Protein AF-A0A9D3STF1-F1 (afdb_monomer_lite)

Radius of gyration: 25.39 Å; chains: 1; bounding box: 50×49×62 Å

InterPro domains:
  IPR000010 Cystatin domain [PF00031] (2-51)
  IPR000010 Cystatin domain [PF00031] (61-125)
  IPR000010 Cystatin domain [SM00043] (58-126)
  IPR000010 Cystatin domain [cd00042] (1-55)
  IPR000010 Cystatin domain [cd00042] (61-126)
  IPR046350 Cystatin superfamily [SSF54403] (2-48)
  IPR046350 Cystatin superfamily [SSF54403] (60-125)

Secondary structure (DSSP, 8-state):
----TTSHHHHHHHHHHHHHHHHH---HHHHHHHHHHHHHHHHHHHHHHHHHTTS----TTS-EE--TTSHHHHHHHHHHHHHHHHH---SEEEEEEEEEEEEEEEESEEEEEEEEEEEEEEEEP-

Organism: NCBI:txid337641

Foldseek 3Di:
DDPDCPPPVNVVVVVVVLVVVLVVDPDPVSVVVVVVVVVVVVVVVVVVVVVVVPPDDPDQFDWDFDDCPDPVNVVVQVVVQVVCQVPDPDQFRKDFPDWPTWTWGDDVDIDIDTDTDIDTDPHGDD

pLDDT: mean 79.37, std 14.74, range [48.66, 96.56]

Sequence (126 aa):
MDADINSPEVQNALWCAVIQQNSESDSIYIRQVVKVIKAQMQVVASLFAVFLAVESLDLVGSPVDADINSPEVQDALRFAVAQYNVASKSIYTSRVVKVISVQTQVVPGMKCIFNVEMAETTCKKT

Structure (mmCIF, N/CA/C/O backbone):
data_AF-A0A9D3STF1-F1
#
_entry.id   AF-A0A9D3STF1-F1
#
loop_
_atom_site.group_PDB
_atom_site.id
_atom_site.type_symbol
_atom_site.label_atom_id
_atom_site.label_alt_id
_atom_site.label_comp_id
_atom_site.label_asym_id
_atom_site.label_entity_id
_atom_site.label_seq_id
_atom_site.pdbx_PDB_ins_code
_atom_site.Cartn_x
_atom_site.Cartn_y
_atom_site.Cartn_z
_atom_site.occupancy
_atom_site.B_iso_or_equiv
_atom_site.auth_seq_id
_atom_site.auth_comp_id
_atom_site.auth_asym_id
_atom_site.auth_atom_id
_atom_site.pdbx_PDB_model_num
ATOM 1 N N . MET A 1 1 ? 37.402 13.819 -31.183 1.00 51.78 1 MET A N 1
ATOM 2 C CA . MET A 1 1 ? 36.477 12.671 -31.135 1.00 51.78 1 MET A CA 1
ATOM 3 C C . MET A 1 1 ? 35.164 13.211 -31.632 1.00 51.78 1 MET A C 1
ATOM 5 O O . MET A 1 1 ? 34.486 13.905 -30.886 1.00 51.78 1 MET A O 1
ATOM 9 N N . ASP A 1 2 ? 34.908 13.037 -32.921 1.00 58.09 2 ASP A N 1
ATOM 10 C CA . ASP A 1 2 ? 33.693 13.547 -33.542 1.00 58.09 2 ASP A CA 1
ATOM 11 C C . ASP A 1 2 ? 32.531 12.698 -33.030 1.00 58.09 2 ASP A C 1
ATOM 13 O O . ASP A 1 2 ? 32.571 11.470 -33.115 1.00 58.09 2 ASP A O 1
ATOM 17 N N . ALA A 1 3 ? 31.554 13.336 -32.387 1.00 70.94 3 ALA A N 1
ATOM 18 C CA . ALA A 1 3 ? 30.378 12.636 -31.899 1.00 70.94 3 ALA A CA 1
ATOM 19 C C . ALA A 1 3 ? 29.619 12.059 -33.101 1.00 70.94 3 ALA A C 1
ATOM 21 O O . ALA A 1 3 ? 29.333 12.783 -34.056 1.00 70.94 3 ALA A O 1
ATOM 22 N N . ASP A 1 4 ? 29.297 10.765 -33.056 1.00 79.50 4 ASP A N 1
ATOM 23 C CA . ASP A 1 4 ? 28.443 10.151 -34.068 1.00 79.50 4 ASP A CA 1
ATOM 24 C C . ASP A 1 4 ? 27.052 10.786 -33.984 1.00 79.50 4 ASP A C 1
ATOM 26 O O . ASP A 1 4 ? 26.320 10.600 -33.009 1.00 79.50 4 ASP A O 1
ATOM 30 N N . ILE A 1 5 ? 26.694 11.546 -35.018 1.00 70.56 5 ILE A N 1
ATOM 31 C CA . ILE A 1 5 ? 25.415 12.254 -35.116 1.00 70.56 5 ILE A CA 1
ATOM 32 C C . ILE A 1 5 ? 24.206 11.305 -35.113 1.00 70.56 5 ILE A C 1
ATOM 34 O O . ILE A 1 5 ? 23.079 11.734 -34.870 1.00 70.56 5 ILE A O 1
ATOM 38 N N . ASN A 1 6 ? 24.436 10.012 -35.347 1.00 75.12 6 ASN A N 1
ATOM 39 C CA . ASN A 1 6 ? 23.408 8.980 -35.321 1.00 75.12 6 ASN A CA 1
ATOM 40 C C . ASN A 1 6 ? 23.353 8.212 -33.992 1.00 75.12 6 ASN A C 1
ATOM 42 O O . ASN A 1 6 ? 22.505 7.333 -33.843 1.00 75.12 6 ASN A O 1
ATOM 46 N N . SER A 1 7 ? 24.206 8.542 -33.014 1.00 84.56 7 SER A N 1
ATOM 47 C CA . SER A 1 7 ? 24.123 7.956 -31.675 1.00 84.56 7 SER A CA 1
ATOM 48 C C . SER A 1 7 ? 22.780 8.315 -31.015 1.00 84.56 7 SER A C 1
ATOM 50 O O . SER A 1 7 ? 22.386 9.488 -31.043 1.00 84.56 7 SER A O 1
ATOM 52 N N . PRO A 1 8 ? 22.087 7.358 -30.363 1.00 76.56 8 PRO A N 1
ATOM 53 C CA . PRO A 1 8 ? 20.834 7.617 -29.651 1.00 76.56 8 PRO A CA 1
ATOM 54 C C . PRO A 1 8 ? 20.955 8.739 -28.615 1.00 76.56 8 PRO A C 1
ATOM 56 O O . PRO A 1 8 ? 20.022 9.512 -28.412 1.00 76.56 8 PRO A O 1
ATOM 59 N N . GLU A 1 9 ? 22.122 8.859 -27.984 1.00 83.56 9 GLU A N 1
ATOM 60 C CA . GLU A 1 9 ? 22.418 9.892 -26.991 1.00 83.56 9 GLU A CA 1
ATOM 61 C C . GLU A 1 9 ? 22.438 11.284 -27.629 1.00 83.56 9 GLU A C 1
ATOM 63 O O . GLU A 1 9 ? 21.832 12.224 -27.109 1.00 83.56 9 GLU A O 1
ATOM 68 N N . VAL A 1 10 ? 23.074 11.399 -28.799 1.00 80.88 10 VAL A N 1
ATOM 69 C CA . VAL A 1 10 ? 23.167 12.650 -29.558 1.00 80.88 10 VAL A CA 1
ATOM 70 C C . VAL A 1 10 ? 21.796 13.039 -30.102 1.00 80.88 10 VAL A C 1
ATOM 72 O O . VAL A 1 10 ? 21.403 14.196 -29.973 1.00 80.88 10 VAL A O 1
ATOM 75 N N . GLN A 1 11 ? 21.023 12.086 -30.630 1.00 71.19 11 GLN A N 1
ATOM 76 C CA . GLN A 1 11 ? 19.676 12.353 -31.141 1.00 71.19 11 GLN A CA 1
ATOM 77 C C . GLN A 1 11 ? 18.693 12.774 -30.042 1.00 71.19 11 GLN A C 1
ATOM 79 O O . GLN A 1 11 ? 17.921 13.714 -30.240 1.00 71.19 11 GLN A O 1
ATOM 84 N N . ASN A 1 12 ? 18.739 12.134 -28.869 1.00 76.56 12 ASN A N 1
ATOM 85 C CA . ASN A 1 12 ? 17.853 12.482 -27.758 1.00 76.56 12 ASN A CA 1
ATOM 86 C C . ASN A 1 12 ? 18.210 13.858 -27.163 1.00 76.56 12 ASN A C 1
ATOM 88 O O . ASN A 1 12 ? 17.324 14.653 -26.847 1.00 76.56 12 ASN A O 1
ATOM 92 N N . ALA A 1 13 ? 19.505 14.187 -27.091 1.00 79.38 13 ALA A N 1
ATOM 93 C CA . ALA A 1 13 ? 19.968 15.520 -26.709 1.00 79.38 13 ALA A CA 1
ATOM 94 C C . ALA A 1 13 ? 19.534 16.596 -27.723 1.00 79.38 13 ALA A C 1
ATOM 96 O O . ALA A 1 13 ? 19.062 17.663 -27.322 1.00 79.38 13 ALA A O 1
ATOM 97 N N . LEU A 1 14 ? 19.623 16.303 -29.027 1.00 77.81 14 LEU A N 1
ATOM 98 C CA . LEU A 1 14 ? 19.176 17.206 -30.091 1.00 77.81 14 LEU A CA 1
ATOM 99 C C . LEU A 1 14 ? 17.667 17.471 -30.003 1.00 77.81 14 LEU A C 1
ATOM 101 O O . LEU A 1 14 ? 17.218 18.610 -30.124 1.00 77.81 14 LEU A O 1
ATOM 105 N N . TRP A 1 15 ? 16.883 16.421 -29.751 1.00 75.00 15 TRP A N 1
ATOM 106 C CA . TRP A 1 15 ? 15.432 16.504 -29.603 1.00 75.00 15 TRP A CA 1
ATOM 107 C C . TRP A 1 15 ? 15.024 17.371 -28.407 1.00 75.00 15 TRP A C 1
ATOM 109 O O . TRP A 1 15 ? 14.179 18.260 -28.544 1.00 75.00 15 TRP A O 1
ATOM 119 N N . CYS A 1 16 ? 15.673 17.183 -27.255 1.00 73.44 16 CYS A N 1
ATOM 120 C CA . CYS A 1 16 ? 15.468 18.028 -26.080 1.00 73.44 16 CYS A CA 1
ATOM 121 C C . CYS A 1 16 ? 15.824 19.496 -26.357 1.00 73.44 16 CYS A C 1
ATOM 123 O O . CYS A 1 16 ? 15.060 20.382 -25.979 1.00 73.44 16 CYS A O 1
ATOM 125 N N . ALA A 1 17 ? 16.925 19.762 -27.067 1.00 77.62 17 ALA A N 1
ATOM 126 C CA . ALA A 1 17 ? 17.329 21.121 -27.426 1.00 77.62 17 ALA A CA 1
ATOM 127 C C . ALA A 1 17 ? 16.307 21.816 -28.349 1.00 77.62 17 ALA A C 1
ATOM 129 O O . ALA A 1 17 ? 15.938 22.964 -28.107 1.00 77.62 17 ALA A O 1
ATOM 130 N N . VAL A 1 18 ? 15.780 21.110 -29.357 1.00 69.38 18 VAL A N 1
ATOM 131 C CA . VAL A 1 18 ? 14.741 21.637 -30.263 1.00 69.38 18 VAL A CA 1
ATOM 132 C C . VAL A 1 18 ? 13.439 21.930 -29.512 1.00 69.38 18 VAL A C 1
ATOM 134 O O . VAL A 1 18 ? 12.810 22.966 -29.740 1.00 69.38 18 VAL A O 1
ATOM 137 N N . ILE A 1 19 ? 13.030 21.050 -28.593 1.00 65.69 19 ILE A N 1
ATOM 138 C CA . ILE A 1 19 ? 11.834 21.261 -27.766 1.00 65.69 19 ILE A CA 1
ATOM 139 C C . ILE A 1 19 ? 12.020 22.454 -26.825 1.00 65.69 19 ILE A C 1
ATOM 141 O O . ILE A 1 19 ? 11.104 23.270 -26.704 1.00 65.69 19 ILE A O 1
ATOM 145 N N . GLN A 1 20 ? 13.193 22.585 -26.204 1.00 70.38 20 GLN A N 1
ATOM 146 C CA . GLN A 1 20 ? 13.513 23.702 -25.319 1.00 70.38 20 GLN A CA 1
ATOM 147 C C . GLN A 1 20 ? 13.470 25.032 -26.083 1.00 70.38 20 GLN A C 1
ATOM 149 O O . GLN A 1 20 ? 12.778 25.959 -25.664 1.00 70.38 20 GLN A O 1
ATOM 154 N N . GLN A 1 21 ? 14.088 25.094 -27.266 1.00 60.56 21 GLN A N 1
ATOM 155 C CA . GLN A 1 21 ? 14.067 26.286 -28.115 1.00 60.56 21 GLN A CA 1
ATOM 156 C C . GLN A 1 21 ? 12.654 26.637 -28.613 1.00 60.56 21 GLN A C 1
ATOM 158 O O . GLN A 1 21 ? 12.308 27.810 -28.772 1.00 60.56 21 GLN A O 1
ATOM 163 N N . ASN A 1 22 ? 11.800 25.628 -28.806 1.00 56.84 22 ASN A N 1
ATOM 164 C CA . ASN A 1 22 ? 10.384 25.820 -29.109 1.00 56.84 22 ASN A CA 1
ATOM 165 C C . ASN A 1 22 ? 9.565 26.301 -27.892 1.00 56.84 22 ASN A C 1
ATOM 167 O O . ASN A 1 22 ? 8.559 26.982 -28.077 1.00 56.84 22 ASN A O 1
ATOM 171 N N . SER A 1 23 ? 9.977 25.977 -26.661 1.00 59.78 23 SER A N 1
ATOM 172 C CA . SER A 1 23 ? 9.328 26.475 -25.438 1.00 59.78 23 SER A CA 1
ATOM 173 C C . SER A 1 23 ? 9.629 27.954 -25.167 1.00 59.78 23 SER A C 1
ATOM 175 O O . SER A 1 23 ? 8.762 28.671 -24.675 1.00 59.78 23 SER A O 1
ATOM 177 N N . GLU A 1 24 ? 10.814 28.420 -25.571 1.00 58.66 24 GLU A N 1
ATOM 178 C CA . GLU A 1 24 ? 11.257 29.813 -25.421 1.00 58.66 24 GLU A CA 1
ATOM 179 C C . GLU A 1 24 ? 10.792 30.723 -26.575 1.00 58.66 24 GLU A C 1
ATOM 181 O O . GLU A 1 24 ? 10.778 31.945 -26.442 1.00 58.66 24 GLU A O 1
ATOM 186 N N . SER A 1 25 ? 10.359 30.151 -27.706 1.00 58.19 25 SER A N 1
ATOM 187 C CA . SER A 1 25 ? 9.791 30.904 -28.832 1.00 58.19 25 SER A CA 1
ATOM 188 C C . SER A 1 25 ? 8.274 31.111 -28.694 1.00 58.19 25 SER A C 1
ATOM 190 O O . SER A 1 25 ? 7.475 30.176 -28.791 1.00 58.19 25 SER A O 1
ATOM 192 N N . ASP A 1 26 ? 7.842 32.370 -28.576 1.00 60.59 26 ASP A N 1
ATOM 193 C CA . ASP A 1 26 ? 6.417 32.759 -28.589 1.00 60.59 26 ASP A CA 1
ATOM 194 C C . ASP A 1 26 ? 5.817 32.887 -30.009 1.00 60.59 26 ASP A C 1
ATOM 196 O O . ASP A 1 26 ? 4.649 33.236 -30.185 1.00 60.59 26 ASP A O 1
ATOM 200 N N . SER A 1 27 ? 6.592 32.562 -31.052 1.00 68.38 27 SER A N 1
ATOM 201 C CA . SER A 1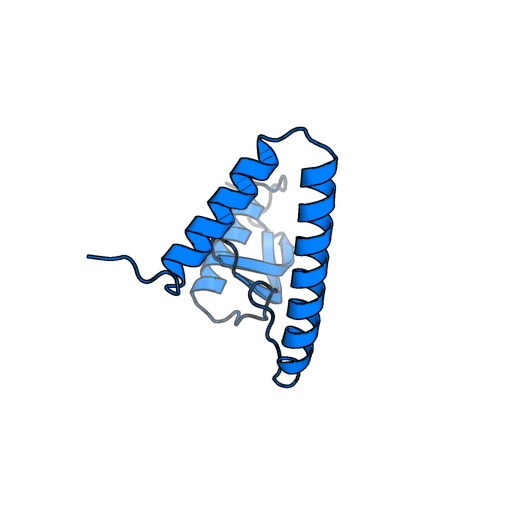 27 ? 6.126 32.607 -32.442 1.00 68.38 27 SER A CA 1
ATOM 202 C C . SER A 1 27 ? 5.091 31.514 -32.730 1.00 68.38 27 SER A C 1
ATOM 204 O O . SER A 1 27 ? 5.388 30.314 -32.706 1.00 68.38 27 SER A O 1
ATOM 206 N N . ILE A 1 28 ? 3.868 31.931 -33.072 1.00 67.00 28 ILE A N 1
ATOM 207 C CA . ILE A 1 28 ? 2.750 31.029 -33.389 1.00 67.00 28 ILE A CA 1
ATOM 208 C C . ILE A 1 28 ? 3.066 30.070 -34.548 1.00 67.00 28 ILE A C 1
ATOM 210 O O . ILE A 1 28 ? 2.613 28.926 -34.532 1.00 67.00 28 ILE A O 1
ATOM 214 N N . TYR A 1 29 ? 3.898 30.494 -35.502 1.00 65.94 29 TYR A N 1
ATOM 215 C CA . TYR A 1 29 ? 4.307 29.678 -36.644 1.00 65.94 29 TYR A CA 1
ATOM 216 C C . TYR A 1 29 ? 5.190 28.500 -36.219 1.00 65.94 29 TYR A C 1
ATOM 218 O O . TYR A 1 29 ? 4.942 27.371 -36.632 1.00 65.94 29 TYR A O 1
ATOM 226 N N . ILE A 1 30 ? 6.157 28.724 -35.324 1.00 65.19 30 ILE A N 1
ATOM 227 C CA . ILE A 1 30 ? 7.034 27.659 -34.813 1.00 65.19 30 ILE A CA 1
ATOM 228 C C . ILE A 1 30 ? 6.225 26.664 -33.970 1.00 65.19 30 ILE A C 1
ATOM 230 O O . ILE A 1 30 ? 6.346 25.452 -34.151 1.00 65.19 30 ILE A O 1
ATOM 234 N N . ARG A 1 31 ? 5.282 27.155 -33.153 1.00 64.94 31 ARG A N 1
ATOM 235 C CA . ARG A 1 31 ? 4.371 26.296 -32.379 1.00 64.94 31 ARG A CA 1
ATOM 236 C C . ARG A 1 31 ? 3.470 25.439 -33.266 1.00 64.94 31 ARG A C 1
ATOM 238 O O . ARG A 1 31 ? 3.226 24.280 -32.935 1.00 64.94 31 ARG A O 1
ATOM 245 N N . GLN A 1 32 ? 2.958 25.984 -34.370 1.00 71.12 32 GLN A N 1
ATOM 246 C CA . GLN A 1 32 ? 2.155 25.223 -35.331 1.00 71.12 32 GLN A CA 1
ATOM 247 C C . GLN A 1 32 ? 2.996 24.166 -36.051 1.00 71.12 32 GLN A C 1
ATOM 249 O O . GLN A 1 32 ? 2.579 23.011 -36.118 1.00 71.12 32 GLN A O 1
ATOM 254 N N . VAL A 1 33 ? 4.196 24.524 -36.508 1.00 68.88 33 VAL A N 1
ATOM 255 C CA . VAL A 1 33 ? 5.115 23.594 -37.179 1.00 68.88 33 VAL A CA 1
ATOM 256 C C . VAL A 1 33 ? 5.503 22.440 -36.251 1.00 68.88 33 VAL A C 1
ATOM 258 O O . VAL A 1 33 ? 5.370 21.283 -36.641 1.00 68.88 33 VAL A O 1
ATOM 261 N N . VAL A 1 34 ? 5.875 22.710 -34.995 1.00 68.00 34 VAL A N 1
ATOM 262 C CA . VAL A 1 34 ? 6.219 21.648 -34.031 1.00 68.00 34 VAL A CA 1
ATOM 263 C C . VAL A 1 34 ? 5.008 20.786 -33.671 1.00 68.00 34 VAL A C 1
ATOM 265 O O . VAL A 1 34 ? 5.145 19.569 -33.553 1.00 68.00 34 VAL A O 1
ATOM 268 N N . LYS A 1 35 ? 3.802 21.363 -33.559 1.00 72.19 35 LYS A N 1
ATOM 269 C CA . LYS A 1 35 ? 2.566 20.582 -33.366 1.00 72.19 35 LYS A CA 1
ATOM 270 C C . LYS A 1 35 ? 2.313 19.619 -34.524 1.00 72.19 35 LYS A C 1
ATOM 272 O O . LYS A 1 35 ? 1.968 18.468 -34.272 1.00 72.19 35 LYS A O 1
ATOM 277 N N . VAL A 1 36 ? 2.505 20.068 -35.765 1.00 77.25 36 VAL A N 1
ATOM 278 C CA . VAL A 1 36 ? 2.331 19.231 -36.961 1.00 77.25 36 VAL A CA 1
ATOM 279 C C . VAL A 1 36 ? 3.397 18.140 -37.016 1.00 77.25 36 VAL A C 1
ATOM 281 O O . VAL A 1 36 ? 3.046 16.977 -37.174 1.00 77.25 36 VAL A O 1
ATOM 284 N N . ILE A 1 37 ? 4.675 18.469 -36.816 1.00 71.25 37 ILE A N 1
ATOM 285 C CA . ILE A 1 37 ? 5.766 17.479 -36.828 1.00 71.25 37 ILE A CA 1
ATOM 286 C C . ILE A 1 37 ? 5.568 16.434 -35.723 1.00 71.25 37 ILE A C 1
ATOM 288 O O . ILE A 1 37 ? 5.703 15.238 -35.977 1.00 71.25 37 ILE A O 1
ATOM 292 N N . LYS A 1 38 ? 5.173 16.859 -34.517 1.00 73.31 38 LYS A N 1
ATOM 293 C CA . LYS A 1 38 ? 4.847 15.951 -33.414 1.00 73.31 38 LYS A CA 1
ATOM 294 C C . LYS A 1 38 ? 3.663 15.048 -33.758 1.00 73.31 38 LYS A C 1
ATOM 296 O O . LYS A 1 38 ? 3.746 13.850 -33.523 1.00 73.31 38 LYS A O 1
ATOM 301 N N . ALA A 1 39 ? 2.595 15.594 -34.343 1.00 75.88 39 ALA A N 1
ATOM 302 C CA . ALA A 1 39 ? 1.439 14.807 -34.770 1.00 75.88 39 ALA A CA 1
ATOM 303 C C . ALA A 1 39 ? 1.817 13.775 -35.843 1.00 75.88 39 ALA A C 1
ATOM 305 O O . ALA A 1 39 ? 1.425 12.618 -35.736 1.00 75.88 39 ALA A O 1
ATOM 306 N N . GLN A 1 40 ? 2.632 1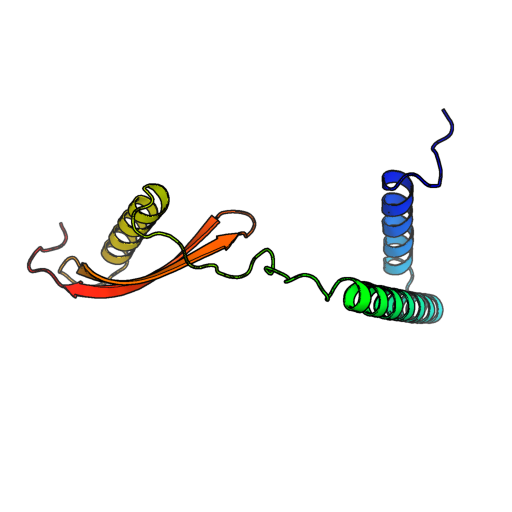4.159 -36.829 1.00 73.19 40 GLN A N 1
ATOM 307 C CA . GLN A 1 40 ? 3.107 13.252 -37.877 1.00 73.19 40 GLN A CA 1
ATOM 308 C C . GLN A 1 40 ? 3.984 12.134 -37.302 1.00 73.19 40 GLN A C 1
ATOM 310 O O . GLN A 1 40 ? 3.760 10.961 -37.590 1.00 73.19 40 GLN A O 1
ATOM 315 N N . MET A 1 41 ? 4.926 12.470 -36.417 1.00 70.56 41 MET A N 1
ATOM 316 C CA . MET A 1 41 ? 5.767 11.482 -35.736 1.00 70.56 41 MET A CA 1
ATOM 317 C C . MET A 1 41 ? 4.941 10.550 -34.838 1.00 70.56 41 MET A C 1
ATOM 319 O O . MET A 1 41 ? 5.213 9.357 -34.774 1.00 70.56 41 MET A O 1
ATOM 323 N N . GLN A 1 42 ? 3.894 11.068 -34.193 1.00 67.25 42 GLN A N 1
ATOM 324 C CA . GLN A 1 42 ? 2.990 10.290 -33.349 1.00 67.25 42 GLN A CA 1
ATOM 325 C C . GLN A 1 42 ? 2.101 9.340 -34.168 1.00 67.25 42 GLN A C 1
ATOM 327 O O . GLN A 1 42 ? 1.868 8.211 -33.741 1.00 67.25 42 GLN A O 1
ATOM 332 N N . VAL A 1 43 ? 1.649 9.748 -35.359 1.00 75.12 43 VAL A N 1
ATOM 333 C CA . VAL A 1 43 ? 0.920 8.876 -36.298 1.00 75.12 43 VAL A CA 1
ATOM 334 C C . VAL A 1 43 ? 1.835 7.775 -36.837 1.00 75.12 43 VAL A C 1
ATOM 336 O O . VAL A 1 43 ? 1.444 6.611 -36.833 1.00 75.12 43 VAL A O 1
ATOM 339 N N . VAL A 1 44 ? 3.071 8.108 -37.223 1.00 71.19 44 VAL A N 1
ATOM 340 C CA . VAL A 1 44 ? 4.069 7.126 -37.686 1.00 71.19 44 VAL A CA 1
ATOM 341 C C . VAL A 1 44 ? 4.444 6.143 -36.571 1.00 71.19 44 VAL A C 1
ATOM 343 O O . VAL A 1 44 ? 4.460 4.938 -36.807 1.00 71.19 44 VAL A O 1
ATOM 346 N N . ALA A 1 45 ? 4.654 6.620 -35.340 1.00 68.38 45 ALA A N 1
ATOM 347 C CA . ALA A 1 45 ? 4.889 5.767 -34.174 1.00 68.38 45 ALA A CA 1
ATOM 348 C C . ALA A 1 45 ? 3.685 4.866 -33.858 1.00 68.38 45 ALA A C 1
ATOM 350 O O . ALA A 1 45 ? 3.867 3.704 -33.513 1.00 68.38 45 ALA A O 1
ATOM 351 N N . SER A 1 46 ? 2.457 5.368 -34.023 1.00 60.75 46 SER A N 1
ATOM 352 C CA . SER A 1 46 ? 1.237 4.574 -33.818 1.00 60.75 46 SER A CA 1
ATOM 353 C C . SER A 1 46 ? 1.087 3.481 -34.877 1.00 60.75 46 SER A C 1
ATOM 355 O O . SER A 1 46 ? 0.751 2.351 -34.546 1.00 60.75 46 SER A O 1
ATOM 357 N N . LEU A 1 47 ? 1.394 3.781 -36.142 1.00 61.44 47 LEU A N 1
ATOM 358 C CA . LEU A 1 47 ? 1.401 2.788 -37.220 1.00 61.44 47 LEU A CA 1
ATOM 359 C C . LEU A 1 47 ? 2.489 1.722 -37.010 1.00 61.44 47 LEU A C 1
ATOM 361 O O . LEU A 1 47 ? 2.240 0.545 -37.253 1.00 61.44 47 LEU A O 1
ATOM 365 N N . PHE A 1 48 ? 3.662 2.103 -36.495 1.00 55.94 48 PHE A N 1
ATOM 366 C CA . PHE A 1 48 ? 4.724 1.160 -36.128 1.00 55.94 48 PHE A CA 1
ATOM 367 C C . PHE A 1 48 ? 4.359 0.319 -34.888 1.00 55.94 48 PHE A C 1
ATOM 369 O O . PHE A 1 48 ? 4.623 -0.879 -34.856 1.00 55.94 48 PHE A O 1
ATOM 376 N N . ALA A 1 49 ? 3.671 0.902 -33.900 1.00 54.69 49 ALA A N 1
ATOM 377 C CA . ALA A 1 49 ? 3.148 0.183 -32.736 1.00 54.69 49 ALA A CA 1
ATOM 378 C C . ALA A 1 49 ? 2.070 -0.846 -33.115 1.00 54.69 49 ALA A C 1
ATOM 380 O O . ALA A 1 49 ? 2.020 -1.916 -32.520 1.00 54.69 49 ALA A O 1
ATOM 381 N N . VAL A 1 50 ? 1.255 -0.575 -34.142 1.00 56.84 50 VAL A N 1
ATOM 382 C CA . VAL A 1 50 ? 0.299 -1.553 -34.694 1.00 56.84 50 VAL A CA 1
ATOM 383 C C . VAL A 1 50 ? 1.020 -2.725 -35.380 1.00 56.84 50 VAL A C 1
ATOM 385 O O . VAL A 1 50 ? 0.547 -3.853 -35.283 1.00 56.84 50 VAL A O 1
ATOM 388 N N . PHE A 1 51 ? 2.191 -2.504 -35.992 1.00 53.34 51 PHE A N 1
ATOM 389 C CA . PHE A 1 51 ? 3.053 -3.585 -36.499 1.00 53.34 51 PHE A CA 1
ATOM 390 C C . PHE A 1 51 ? 3.720 -4.413 -35.381 1.00 53.34 51 PHE A C 1
ATOM 392 O O . PHE A 1 51 ? 4.009 -5.585 -35.598 1.00 53.34 51 PHE A O 1
ATOM 399 N N . LEU A 1 52 ? 3.914 -3.844 -34.184 1.00 49.38 52 LEU A N 1
ATOM 400 C CA . LEU A 1 52 ? 4.396 -4.553 -32.985 1.00 49.38 52 LEU A CA 1
ATOM 401 C C . LEU A 1 52 ? 3.266 -5.174 -32.136 1.00 49.38 52 LEU A C 1
ATOM 403 O O . LEU A 1 52 ? 3.543 -5.918 -31.203 1.00 49.38 52 LEU A O 1
ATOM 407 N N . ALA A 1 53 ? 1.994 -4.906 -32.451 1.00 50.44 53 ALA A N 1
ATOM 408 C CA . ALA A 1 53 ? 0.835 -5.365 -31.676 1.00 50.44 53 ALA A CA 1
ATOM 409 C C . ALA A 1 53 ? 0.418 -6.831 -31.943 1.00 50.44 53 ALA A C 1
ATOM 411 O O . ALA A 1 53 ? -0.632 -7.261 -31.467 1.00 50.44 53 ALA A O 1
ATOM 412 N N . VAL A 1 54 ? 1.222 -7.610 -32.680 1.00 54.69 54 VAL A N 1
ATOM 413 C CA . VAL A 1 54 ? 1.045 -9.070 -32.846 1.00 54.69 54 VAL A CA 1
ATOM 414 C C . VAL A 1 54 ? 2.083 -9.846 -32.025 1.00 54.69 54 VAL A C 1
ATOM 416 O O . VAL A 1 54 ? 2.553 -10.889 -32.439 1.00 54.69 54 VAL A O 1
ATOM 419 N N . GLU A 1 55 ? 2.410 -9.369 -30.825 1.00 48.66 55 GLU A N 1
ATOM 420 C CA . GLU A 1 55 ? 2.851 -10.200 -29.698 1.00 48.66 55 GLU A CA 1
ATOM 421 C C . GLU A 1 55 ? 2.196 -9.615 -28.431 1.00 48.66 55 GLU A C 1
ATOM 423 O O . GLU A 1 55 ? 2.080 -8.400 -28.278 1.00 48.66 55 GLU A O 1
ATOM 428 N N . SER A 1 56 ? 1.640 -10.464 -27.569 1.00 53.84 56 SER A N 1
ATOM 429 C CA . SER A 1 56 ? 0.824 -10.100 -26.399 1.00 53.84 56 SER A CA 1
ATOM 430 C C . SER A 1 56 ? 1.505 -9.077 -25.474 1.00 53.84 56 SER A C 1
ATOM 432 O O . SER A 1 56 ? 2.491 -9.396 -24.815 1.00 53.84 56 SER A O 1
ATOM 434 N N . LEU A 1 57 ? 0.959 -7.858 -25.405 1.00 48.81 57 LEU A N 1
ATOM 435 C CA . LEU A 1 57 ? 1.464 -6.759 -24.576 1.00 48.81 57 LEU A CA 1
ATOM 436 C C . LEU A 1 57 ? 0.980 -6.886 -23.122 1.00 48.81 57 LEU A C 1
ATOM 438 O O . LEU A 1 57 ? -0.115 -6.428 -22.788 1.00 48.81 57 LEU A O 1
ATOM 442 N N . ASP A 1 58 ? 1.824 -7.431 -22.246 1.00 55.03 58 ASP A N 1
ATOM 443 C CA . ASP A 1 58 ? 1.753 -7.130 -20.815 1.00 55.03 58 ASP A CA 1
ATOM 444 C C . ASP A 1 58 ? 2.118 -5.652 -20.614 1.00 55.03 58 ASP A C 1
ATOM 446 O O . ASP A 1 58 ? 3.245 -5.210 -20.855 1.00 55.03 58 ASP A O 1
ATOM 450 N N . LEU A 1 59 ? 1.126 -4.852 -20.225 1.00 56.59 59 LEU A N 1
ATOM 451 C CA . LEU A 1 59 ? 1.270 -3.414 -20.032 1.00 56.59 59 LEU A CA 1
ATOM 452 C C . LEU A 1 59 ? 2.171 -3.153 -18.809 1.00 56.59 59 LEU A C 1
ATOM 454 O O . LEU A 1 59 ? 1.738 -3.302 -17.664 1.00 56.59 59 LEU A O 1
ATOM 458 N N . VAL A 1 60 ? 3.426 -2.751 -19.031 1.00 57.56 60 VAL A N 1
ATOM 459 C CA . VAL A 1 60 ? 4.346 -2.362 -17.948 1.00 57.56 60 VAL A CA 1
ATOM 460 C C . VAL A 1 60 ? 3.707 -1.237 -17.123 1.00 57.56 60 VAL A C 1
ATOM 462 O O . VAL A 1 60 ? 3.452 -0.147 -17.632 1.00 57.56 60 VAL A O 1
ATOM 465 N N . GLY A 1 61 ? 3.433 -1.516 -15.846 1.00 63.88 61 GLY A N 1
ATOM 466 C CA . GLY A 1 61 ? 2.819 -0.573 -14.906 1.00 63.88 61 GLY A CA 1
ATOM 467 C C . GLY A 1 61 ? 1.317 -0.760 -14.672 1.00 63.88 61 GLY A C 1
ATOM 468 O O . GLY A 1 61 ? 0.755 -0.026 -13.861 1.00 63.88 61 GLY A O 1
ATOM 469 N N . SER A 1 62 ? 0.652 -1.729 -15.306 1.00 76.94 62 SER A N 1
ATOM 470 C CA . SER A 1 62 ? -0.687 -2.161 -14.873 1.00 76.94 62 SER A CA 1
ATOM 471 C C . SER A 1 62 ? -0.604 -3.020 -13.605 1.00 76.94 62 SER A C 1
ATOM 473 O O . SER A 1 62 ? 0.402 -3.703 -13.408 1.00 76.94 62 SER A O 1
ATOM 475 N N . PRO A 1 63 ? -1.625 -3.000 -12.726 1.00 84.69 63 PRO A N 1
ATOM 476 C CA . PRO A 1 63 ? -1.722 -3.975 -11.649 1.00 84.69 63 PRO A CA 1
ATOM 477 C C . PRO A 1 63 ? -1.759 -5.398 -12.216 1.00 84.69 63 PRO A C 1
ATOM 479 O O . PRO A 1 63 ? -2.572 -5.688 -13.093 1.00 84.69 63 PRO A O 1
ATOM 482 N N . VAL A 1 64 ? -0.888 -6.266 -11.711 1.00 87.81 64 VAL A N 1
ATOM 483 C CA . VAL A 1 64 ? -0.834 -7.694 -12.049 1.00 87.81 64 VAL A CA 1
ATOM 484 C C . VAL A 1 64 ? -1.143 -8.495 -10.794 1.00 87.81 64 VAL A C 1
ATOM 486 O O . VAL A 1 64 ? -0.762 -8.086 -9.696 1.00 87.81 64 VAL A O 1
ATOM 489 N N . ASP A 1 65 ? -1.846 -9.617 -10.939 1.00 91.69 65 ASP A N 1
ATOM 490 C CA . ASP A 1 65 ? -2.118 -10.511 -9.815 1.00 91.69 65 ASP A CA 1
ATOM 491 C C . ASP A 1 65 ? -0.809 -10.997 -9.185 1.00 91.69 65 ASP A C 1
ATOM 493 O O . ASP A 1 65 ? 0.131 -11.407 -9.868 1.00 91.69 65 ASP A O 1
ATOM 497 N N . ALA A 1 66 ? -0.755 -10.933 -7.860 1.00 90.44 66 ALA A N 1
ATOM 498 C CA . ALA A 1 66 ? 0.404 -11.332 -7.083 1.00 90.44 66 ALA A CA 1
ATOM 499 C C . ALA A 1 66 ? 0.100 -12.570 -6.237 1.00 90.44 66 ALA A C 1
ATOM 501 O O . ALA A 1 66 ? -1.052 -12.899 -5.948 1.00 90.44 66 ALA A O 1
ATOM 502 N N . ASP A 1 67 ? 1.153 -13.256 -5.802 1.00 90.75 67 ASP A N 1
ATOM 503 C CA . ASP A 1 67 ? 1.009 -14.376 -4.881 1.00 90.75 67 ASP A CA 1
ATOM 504 C C . ASP A 1 67 ? 0.968 -13.878 -3.431 1.00 90.75 67 ASP A C 1
ATOM 506 O O . ASP A 1 67 ? 1.926 -13.287 -2.920 1.00 90.75 67 ASP A O 1
ATOM 510 N N . ILE A 1 68 ? -0.138 -14.168 -2.745 1.00 92.38 68 ILE A N 1
ATOM 511 C CA . ILE A 1 68 ? -0.336 -13.876 -1.319 1.00 92.38 68 ILE A CA 1
ATOM 512 C C . ILE A 1 68 ? 0.635 -14.646 -0.412 1.00 92.38 68 ILE A C 1
ATOM 514 O O . ILE A 1 68 ? 0.832 -14.276 0.746 1.00 92.38 68 ILE A O 1
ATOM 518 N N . ASN A 1 69 ? 1.248 -15.718 -0.916 1.00 93.19 69 ASN A N 1
ATOM 519 C CA . ASN A 1 69 ? 2.235 -16.498 -0.175 1.00 93.19 69 ASN A CA 1
ATOM 520 C C . ASN A 1 69 ? 3.648 -15.918 -0.271 1.00 93.19 69 ASN A C 1
ATOM 522 O O . ASN A 1 69 ? 4.532 -16.359 0.465 1.00 93.19 69 ASN A O 1
ATOM 526 N N . SER A 1 70 ? 3.870 -14.921 -1.132 1.00 91.75 70 SER A N 1
ATOM 527 C CA . SER A 1 70 ? 5.169 -14.264 -1.204 1.00 91.75 70 SER A CA 1
ATOM 528 C C . SER A 1 70 ? 5.446 -13.471 0.086 1.00 91.75 70 SER A C 1
ATOM 530 O O . SER A 1 70 ? 4.559 -12.779 0.599 1.00 91.75 70 SER A O 1
ATOM 532 N N . PRO A 1 71 ? 6.668 -13.561 0.641 1.00 92.12 71 PRO A N 1
ATOM 533 C CA . PRO A 1 71 ? 6.999 -12.936 1.922 1.00 92.12 71 PRO A CA 1
ATOM 534 C C . PRO A 1 71 ? 6.828 -11.414 1.875 1.00 92.12 71 PRO A C 1
ATOM 536 O O . PRO A 1 71 ? 6.257 -10.830 2.791 1.00 92.12 71 PRO A O 1
ATOM 539 N N . GLU A 1 72 ? 7.214 -10.784 0.763 1.00 88.06 72 GLU A N 1
ATOM 540 C CA . GLU A 1 72 ? 7.070 -9.340 0.546 1.00 88.06 72 GLU A CA 1
ATOM 541 C C . GLU A 1 72 ? 5.603 -8.888 0.597 1.00 88.06 72 GLU A C 1
ATOM 543 O O . GLU A 1 72 ? 5.275 -7.871 1.212 1.00 88.06 72 GLU A O 1
ATOM 548 N N . VAL A 1 73 ? 4.695 -9.662 -0.005 1.00 92.25 73 VAL A N 1
ATOM 549 C CA . VAL A 1 73 ? 3.257 -9.373 0.015 1.00 92.25 73 VAL A CA 1
ATOM 550 C C . VAL A 1 73 ? 2.678 -9.581 1.414 1.00 92.25 73 VAL A C 1
ATOM 552 O O . VAL A 1 73 ? 1.851 -8.781 1.856 1.00 92.25 73 VAL A O 1
ATOM 555 N N . GLN A 1 74 ? 3.117 -10.604 2.148 1.00 94.81 74 GLN A N 1
ATOM 556 C CA . GLN A 1 74 ? 2.673 -10.813 3.528 1.00 94.81 74 GLN A CA 1
ATOM 557 C C . GLN A 1 74 ? 3.143 -9.700 4.463 1.00 94.81 74 GLN A C 1
ATOM 559 O O . GLN A 1 74 ? 2.367 -9.246 5.307 1.00 94.81 74 GLN A O 1
ATOM 564 N N . ASP A 1 75 ? 4.377 -9.230 4.303 1.00 94.44 75 ASP 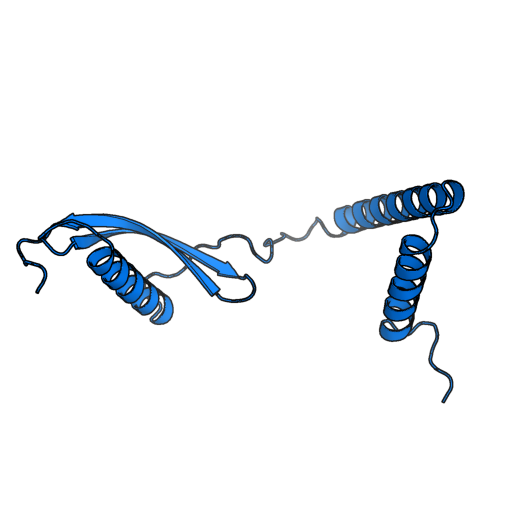A N 1
ATOM 565 C CA . ASP A 1 75 ? 4.918 -8.119 5.083 1.00 94.44 75 ASP A CA 1
ATOM 566 C C . ASP A 1 75 ? 4.192 -6.813 4.761 1.00 94.44 75 ASP A C 1
ATOM 568 O O . ASP A 1 75 ? 3.770 -6.093 5.672 1.00 94.44 75 ASP A O 1
ATOM 572 N N . ALA A 1 76 ? 3.935 -6.549 3.476 1.00 93.12 76 ALA A N 1
ATOM 573 C CA . ALA A 1 76 ? 3.132 -5.412 3.045 1.00 93.12 76 ALA A CA 1
ATOM 574 C C . ALA A 1 76 ? 1.701 -5.471 3.609 1.00 93.12 76 ALA A C 1
ATOM 576 O O . ALA A 1 76 ? 1.178 -4.452 4.068 1.00 93.12 76 ALA A O 1
ATOM 577 N N . LEU A 1 77 ? 1.078 -6.655 3.647 1.00 95.38 77 LEU A N 1
ATOM 578 C CA . LEU A 1 77 ? -0.250 -6.836 4.233 1.00 95.38 77 LEU A CA 1
ATOM 579 C C . LEU A 1 77 ? -0.239 -6.578 5.745 1.00 95.38 77 LEU A C 1
ATOM 581 O O . LEU A 1 77 ? -1.106 -5.870 6.257 1.00 95.38 77 LEU A O 1
ATOM 585 N N . ARG A 1 78 ? 0.749 -7.112 6.472 1.00 95.75 78 ARG A N 1
ATOM 586 C CA . ARG A 1 78 ? 0.907 -6.881 7.919 1.00 95.75 78 ARG A CA 1
ATOM 587 C C . ARG A 1 78 ? 1.091 -5.401 8.224 1.00 95.75 78 ARG A C 1
ATOM 589 O O . ARG A 1 78 ? 0.433 -4.879 9.125 1.00 95.75 78 ARG A O 1
ATOM 596 N N . PHE A 1 79 ? 1.934 -4.723 7.450 1.00 94.75 79 PHE A N 1
ATOM 597 C CA . PHE A 1 79 ? 2.133 -3.284 7.555 1.00 94.75 79 PHE A CA 1
ATOM 598 C C . PHE A 1 79 ? 0.828 -2.519 7.297 1.00 94.75 79 PHE A C 1
ATOM 600 O O . PHE A 1 79 ? 0.447 -1.675 8.106 1.00 94.75 79 PHE A O 1
ATOM 607 N N . ALA A 1 80 ? 0.096 -2.852 6.230 1.00 94.56 80 ALA A N 1
ATOM 608 C CA . ALA A 1 80 ? -1.176 -2.212 5.902 1.00 94.56 80 ALA A CA 1
ATOM 609 C C . ALA A 1 80 ? -2.225 -2.389 7.014 1.00 94.56 80 ALA A C 1
ATOM 611 O O . ALA A 1 80 ? -2.889 -1.426 7.396 1.00 94.56 80 ALA A O 1
ATOM 612 N N . VAL A 1 81 ? -2.341 -3.590 7.589 1.00 95.81 81 VAL A N 1
ATOM 613 C CA . VAL A 1 81 ? -3.254 -3.874 8.711 1.00 95.81 81 VAL A CA 1
ATOM 614 C C . VAL A 1 81 ? -2.850 -3.109 9.971 1.00 95.81 81 VAL A C 1
ATOM 616 O O . VAL A 1 81 ? -3.713 -2.572 10.668 1.00 95.81 81 VAL A O 1
ATOM 619 N N . ALA A 1 82 ? -1.551 -3.027 10.269 1.00 95.31 82 ALA A N 1
ATOM 620 C CA . ALA A 1 82 ? -1.053 -2.246 11.396 1.00 95.31 82 ALA A CA 1
ATOM 621 C C . ALA A 1 82 ? -1.407 -0.761 11.234 1.00 95.31 82 ALA A C 1
ATOM 623 O O . ALA A 1 82 ? -1.998 -0.168 12.137 1.00 95.31 82 ALA A O 1
ATOM 624 N N . GLN A 1 83 ? -1.147 -0.186 10.057 1.00 94.94 83 GLN A N 1
ATOM 625 C CA . GLN A 1 83 ? -1.472 1.211 9.770 1.00 94.94 83 GLN A CA 1
ATOM 626 C C . GLN A 1 83 ? -2.977 1.480 9.779 1.00 94.94 83 GLN A C 1
ATOM 628 O O . GLN A 1 83 ? -3.418 2.495 10.317 1.00 94.94 83 GLN A O 1
ATOM 633 N N . TYR A 1 84 ? -3.784 0.550 9.263 1.00 94.62 84 TYR A N 1
ATOM 634 C CA . TYR A 1 84 ? -5.238 0.628 9.364 1.00 94.62 84 TYR A CA 1
ATOM 635 C C . TYR A 1 84 ? -5.694 0.685 10.826 1.00 94.62 84 TYR A C 1
ATOM 637 O O . TYR A 1 84 ? -6.537 1.504 11.186 1.00 94.62 84 TYR A O 1
ATOM 645 N N . ASN A 1 85 ? -5.114 -0.144 11.696 1.00 95.06 85 ASN A N 1
ATOM 646 C CA . ASN A 1 85 ? -5.454 -0.154 13.116 1.00 95.06 85 ASN A CA 1
ATOM 647 C C . ASN A 1 85 ? -5.029 1.124 13.846 1.00 95.06 85 ASN A C 1
ATOM 649 O O . ASN A 1 85 ? -5.771 1.573 14.719 1.00 95.06 85 ASN A O 1
ATOM 653 N N . VAL A 1 86 ? -3.904 1.733 13.470 1.00 94.44 86 VAL A N 1
ATOM 654 C CA . VAL A 1 86 ? -3.469 3.035 14.004 1.00 94.44 86 VAL A CA 1
ATOM 655 C C . VAL A 1 86 ? -4.397 4.162 13.542 1.00 94.44 86 VAL A C 1
ATOM 657 O O . VAL A 1 86 ? -4.813 4.987 14.350 1.00 94.44 86 VAL A O 1
ATOM 660 N N . ALA A 1 87 ? -4.757 4.190 12.257 1.00 94.19 87 ALA A N 1
ATOM 661 C CA . ALA A 1 87 ? -5.584 5.249 11.675 1.00 94.19 87 ALA A CA 1
ATOM 662 C C . ALA A 1 87 ? -7.083 5.116 12.011 1.00 94.19 87 ALA A C 1
ATOM 664 O O . ALA A 1 87 ? -7.823 6.102 12.010 1.00 94.19 87 ALA A O 1
ATOM 665 N N . SER A 1 88 ? -7.554 3.895 12.274 1.00 92.38 88 SER A N 1
ATOM 666 C CA . SER A 1 88 ? -8.954 3.615 12.587 1.00 92.38 88 SER A CA 1
ATOM 667 C C . SER A 1 88 ? -9.356 4.210 13.938 1.00 92.38 88 SER A C 1
ATOM 669 O O . SER A 1 88 ? -8.654 4.070 14.937 1.00 92.38 88 SER A O 1
ATOM 671 N N . LYS A 1 89 ? -10.556 4.794 13.999 1.00 92.19 89 LYS A N 1
ATOM 672 C CA . LYS A 1 89 ? -11.149 5.329 15.237 1.00 92.19 89 LYS A CA 1
ATOM 673 C C . LYS A 1 89 ? -11.788 4.259 16.130 1.00 92.19 89 LYS A C 1
ATOM 675 O O . LYS A 1 89 ? -12.273 4.591 17.207 1.00 92.19 89 LYS A O 1
ATOM 680 N N . SER A 1 90 ? -11.826 2.998 15.689 1.00 91.06 90 SER A N 1
ATOM 681 C CA . SER A 1 90 ? -12.382 1.910 16.500 1.00 91.06 90 SER A CA 1
ATOM 682 C C . SER A 1 90 ? -11.567 1.712 17.777 1.00 91.06 90 SER A C 1
ATOM 684 O O . SER A 1 90 ? -10.340 1.818 17.754 1.00 91.06 90 SER A O 1
ATOM 686 N N . ILE A 1 91 ? -12.249 1.392 18.878 1.00 93.44 91 ILE A N 1
ATOM 687 C CA . ILE A 1 91 ? -11.619 1.009 20.151 1.00 93.44 91 ILE A CA 1
ATOM 688 C C . ILE A 1 91 ? -11.001 -0.395 20.086 1.00 93.44 91 ILE A C 1
ATOM 690 O O . ILE A 1 91 ? -10.169 -0.741 20.926 1.00 93.44 91 ILE A O 1
ATOM 694 N N . TYR A 1 92 ? -11.400 -1.194 19.094 1.00 93.69 92 TYR A N 1
ATOM 695 C CA . TYR A 1 92 ? -10.934 -2.555 18.881 1.00 93.69 92 TYR A CA 1
ATOM 696 C C . TYR A 1 92 ? -9.993 -2.639 17.681 1.00 93.69 92 TYR A C 1
ATOM 698 O O . TYR A 1 92 ? -10.112 -1.890 16.707 1.00 93.69 92 TYR A O 1
ATOM 706 N N . THR A 1 93 ? -9.034 -3.560 17.735 1.00 95.06 93 THR A N 1
ATOM 707 C CA . THR A 1 93 ? -8.191 -3.863 16.577 1.00 95.06 93 THR A CA 1
ATOM 708 C C . THR A 1 93 ? -8.973 -4.703 15.575 1.00 95.06 93 THR A C 1
ATOM 710 O O . THR A 1 93 ? -9.764 -5.570 15.939 1.00 95.06 93 THR A O 1
ATOM 713 N N . SER A 1 94 ? -8.754 -4.449 14.293 1.00 94.94 94 SER A N 1
ATOM 714 C CA . SER A 1 94 ? -9.278 -5.238 13.185 1.00 94.94 94 SER A CA 1
ATOM 715 C C . SER A 1 94 ? -8.215 -6.191 12.648 1.00 94.94 94 SER A C 1
ATOM 717 O O . SER A 1 94 ? -7.018 -5.890 12.672 1.00 94.94 94 SER A O 1
ATOM 719 N N . ARG A 1 95 ? -8.660 -7.330 12.120 1.00 95.44 95 ARG A N 1
ATOM 720 C CA . ARG A 1 95 ? -7.814 -8.304 11.423 1.00 95.44 95 ARG A CA 1
ATOM 721 C C . ARG A 1 95 ? -8.417 -8.675 10.074 1.00 95.44 95 ARG A C 1
ATOM 723 O O . ARG A 1 95 ? -9.630 -8.586 9.893 1.00 95.44 95 ARG A O 1
ATOM 730 N N . VAL A 1 96 ? -7.570 -9.153 9.170 1.00 96.31 96 VAL A N 1
ATOM 731 C CA . VAL A 1 96 ? -8.007 -9.750 7.903 1.00 96.31 96 VAL A CA 1
ATOM 732 C C . VAL A 1 96 ? -8.663 -11.097 8.200 1.00 96.31 96 VAL A C 1
ATOM 734 O O . VAL A 1 96 ? -8.073 -11.939 8.875 1.00 96.31 96 VAL A O 1
ATOM 737 N N . VAL A 1 97 ? -9.884 -11.294 7.709 1.00 96.19 97 VAL A N 1
ATOM 738 C CA . VAL A 1 97 ? -10.596 -12.583 7.748 1.00 96.19 97 VAL A CA 1
ATOM 739 C C . VAL A 1 97 ? -10.404 -13.334 6.440 1.00 96.19 97 V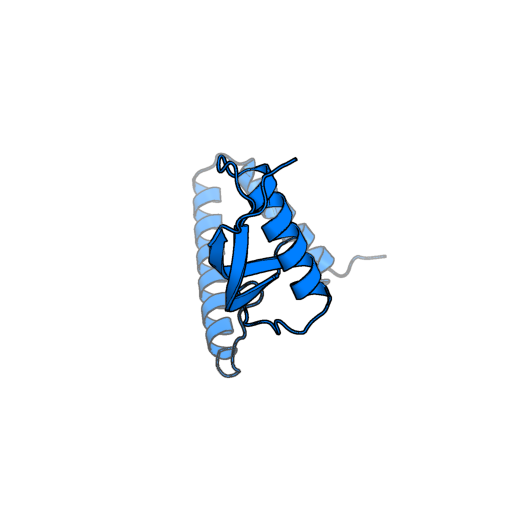AL A C 1
ATOM 741 O O . VAL A 1 97 ? -10.262 -14.554 6.441 1.00 96.19 97 VAL A O 1
ATOM 744 N N . LYS A 1 98 ? -10.372 -12.600 5.327 1.00 95.06 98 LYS A N 1
ATOM 745 C CA . LYS A 1 98 ? -10.252 -13.171 3.993 1.00 95.06 98 LYS A CA 1
ATOM 746 C C . LYS A 1 98 ? -9.518 -12.215 3.067 1.00 95.06 98 LYS A C 1
ATOM 748 O O . LYS A 1 98 ? -9.786 -11.016 3.070 1.00 95.06 98 LYS A O 1
ATOM 753 N N . VAL A 1 99 ? -8.622 -12.759 2.252 1.00 95.00 99 VAL A N 1
ATOM 754 C CA . VAL A 1 99 ? -8.013 -12.041 1.128 1.00 95.00 99 VAL A CA 1
ATOM 755 C C . VAL A 1 99 ? -8.801 -12.401 -0.125 1.00 95.00 99 VAL A C 1
ATOM 757 O O . VAL A 1 99 ? -8.921 -13.578 -0.455 1.00 95.00 99 VAL A O 1
ATOM 760 N N . ILE A 1 100 ? -9.390 -11.400 -0.777 1.00 95.81 100 ILE A N 1
ATOM 761 C CA . ILE A 1 100 ? -10.170 -11.574 -2.008 1.00 95.81 100 ILE A CA 1
ATOM 762 C C . ILE A 1 100 ? -9.229 -11.566 -3.209 1.00 95.81 100 ILE A C 1
ATOM 764 O O . ILE A 1 100 ? -9.312 -12.441 -4.063 1.00 95.81 100 ILE A O 1
ATOM 768 N N . SER A 1 101 ? -8.331 -10.583 -3.266 1.00 93.12 101 SER A N 1
ATOM 769 C CA . SER A 1 101 ? -7.324 -10.474 -4.317 1.00 93.12 101 SER A CA 1
ATOM 770 C C . SER A 1 101 ? -6.124 -9.675 -3.830 1.00 93.12 101 SER A C 1
ATOM 772 O O . SER A 1 101 ? -6.229 -8.832 -2.929 1.00 93.12 101 SER A O 1
ATOM 774 N N . VAL A 1 102 ? -4.982 -9.924 -4.458 1.00 94.75 102 VAL A N 1
ATOM 775 C CA . VAL A 1 102 ? -3.779 -9.130 -4.267 1.00 94.75 102 VAL A CA 1
ATOM 776 C C . VAL A 1 102 ? -3.149 -8.843 -5.616 1.00 94.75 102 VAL A C 1
ATOM 778 O O . VAL A 1 102 ? -3.020 -9.733 -6.450 1.00 94.75 102 VAL A O 1
ATOM 781 N N . GLN A 1 103 ? -2.797 -7.581 -5.828 1.00 92.94 103 GLN A N 1
ATOM 782 C CA . GLN A 1 103 ? -2.182 -7.121 -7.063 1.00 92.94 103 GLN A CA 1
ATOM 783 C C . GLN A 1 103 ? -0.955 -6.278 -6.746 1.00 92.94 103 GLN A C 1
ATOM 785 O O . GLN A 1 103 ? -0.939 -5.532 -5.763 1.00 92.94 103 GLN A O 1
ATOM 790 N N . THR A 1 104 ? 0.064 -6.365 -7.587 1.00 88.44 104 THR A N 1
ATOM 791 C CA . THR A 1 104 ? 1.253 -5.515 -7.527 1.00 88.44 104 THR A CA 1
ATOM 792 C C . THR A 1 104 ? 1.315 -4.624 -8.753 1.00 88.44 104 THR A C 1
ATOM 794 O O . THR A 1 104 ? 0.886 -4.987 -9.843 1.00 88.44 104 THR A O 1
ATOM 797 N N . GLN A 1 105 ? 1.825 -3.413 -8.566 1.00 85.81 105 GLN A N 1
ATOM 798 C CA . GLN A 1 105 ? 1.968 -2.433 -9.626 1.00 85.81 105 GLN A CA 1
ATOM 799 C C . GLN A 1 105 ? 3.339 -1.771 -9.524 1.00 85.81 105 GLN A C 1
ATOM 801 O O . GLN A 1 105 ? 3.705 -1.228 -8.477 1.00 85.81 105 GLN A O 1
ATOM 806 N N . VAL A 1 106 ? 4.076 -1.787 -10.633 1.00 82.06 106 VAL A N 1
ATOM 807 C CA . VAL A 1 106 ? 5.358 -1.090 -10.750 1.00 82.06 106 VAL A CA 1
ATOM 808 C C . VAL A 1 106 ? 5.089 0.394 -11.012 1.00 82.06 106 VAL A C 1
ATOM 810 O O . VAL A 1 106 ? 4.471 0.762 -12.008 1.00 82.06 106 VAL A O 1
ATOM 813 N N . VAL A 1 107 ? 5.540 1.245 -10.095 1.00 78.62 107 VAL A N 1
ATOM 814 C CA . VAL A 1 107 ? 5.528 2.719 -10.180 1.00 78.62 107 VAL A CA 1
ATOM 815 C C . VAL A 1 107 ? 6.985 3.201 -9.983 1.00 78.62 107 VAL A C 1
ATOM 817 O O . VAL A 1 107 ? 7.893 2.391 -10.170 1.00 78.62 107 VAL A O 1
ATOM 820 N N . PRO A 1 108 ? 7.309 4.442 -9.562 1.00 82.00 108 PRO A N 1
ATOM 821 C CA . PRO A 1 108 ? 8.648 4.766 -9.029 1.00 82.00 108 PRO A CA 1
ATOM 822 C C . PRO A 1 108 ? 9.042 4.000 -7.733 1.00 82.00 108 PRO A C 1
ATOM 824 O O . PRO A 1 108 ? 9.785 4.512 -6.903 1.00 82.00 108 PRO A O 1
ATOM 827 N N . GLY A 1 109 ? 8.499 2.794 -7.539 1.00 79.81 109 GLY A N 1
ATOM 828 C CA . GLY A 1 109 ? 8.533 1.896 -6.389 1.00 79.81 109 GLY A CA 1
ATOM 829 C C . GLY A 1 109 ? 7.588 0.705 -6.641 1.00 79.81 109 GLY A C 1
ATOM 830 O O . GLY A 1 109 ? 7.037 0.570 -7.734 1.00 79.81 109 GLY A O 1
ATOM 831 N N . MET A 1 110 ? 7.359 -0.145 -5.637 1.00 81.19 110 MET A N 1
ATOM 832 C CA . MET A 1 110 ? 6.383 -1.242 -5.721 1.00 81.19 110 MET A CA 1
ATOM 833 C C . MET A 1 110 ? 5.113 -0.874 -4.953 1.00 81.19 110 MET A C 1
ATOM 835 O O . MET A 1 110 ? 5.171 -0.566 -3.762 1.00 81.19 110 MET A O 1
ATOM 839 N N . LYS A 1 111 ? 3.957 -0.905 -5.620 1.00 85.12 111 LYS A N 1
ATOM 840 C CA . LYS A 1 111 ? 2.654 -0.680 -4.988 1.00 85.12 111 LYS A CA 1
ATOM 841 C C . LYS A 1 111 ? 1.907 -2.004 -4.863 1.00 85.12 111 LYS A C 1
ATOM 843 O O . LYS A 1 111 ? 1.548 -2.597 -5.874 1.00 85.12 111 LYS A O 1
ATOM 848 N N . CYS A 1 112 ? 1.617 -2.424 -3.635 1.00 89.38 112 CYS A N 1
ATOM 849 C CA . CYS A 1 112 ? 0.746 -3.568 -3.359 1.00 89.38 112 CYS A CA 1
ATOM 850 C C . CYS A 1 112 ? -0.689 -3.090 -3.108 1.00 89.38 112 CYS A C 1
ATOM 852 O O . CYS A 1 112 ? -0.927 -2.201 -2.288 1.00 89.38 112 CYS A O 1
ATOM 854 N N . ILE A 1 113 ? -1.644 -3.682 -3.817 1.00 92.56 113 ILE A N 1
ATOM 855 C CA . ILE A 1 113 ? -3.073 -3.392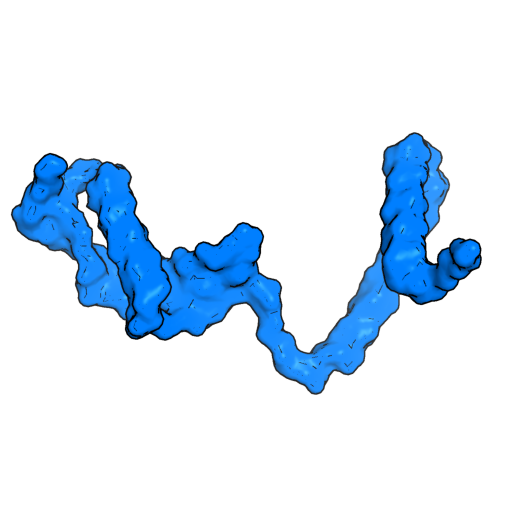 -3.726 1.00 92.56 113 ILE A CA 1
ATOM 856 C C . ILE A 1 113 ? -3.757 -4.631 -3.155 1.00 92.56 113 ILE A C 1
ATOM 858 O O . ILE A 1 113 ? -3.754 -5.696 -3.770 1.00 92.56 113 ILE A O 1
ATOM 862 N N . PHE A 1 114 ? -4.351 -4.480 -1.974 1.00 94.50 114 PHE A N 1
ATOM 863 C CA . PHE A 1 114 ? -5.043 -5.552 -1.269 1.00 94.50 114 PHE A CA 1
ATOM 864 C C . PHE A 1 114 ? -6.548 -5.324 -1.297 1.00 94.50 114 PHE A C 1
ATOM 866 O O . PHE A 1 114 ? -7.024 -4.273 -0.867 1.00 94.50 114 PHE A O 1
ATOM 873 N N . ASN A 1 115 ? -7.294 -6.332 -1.741 1.00 95.44 115 ASN A N 1
ATOM 874 C CA . ASN A 1 115 ? -8.732 -6.404 -1.531 1.00 95.44 115 ASN A CA 1
ATOM 875 C C . ASN A 1 115 ? -9.005 -7.462 -0.458 1.00 95.44 115 ASN A C 1
ATOM 877 O O . ASN A 1 115 ? -8.772 -8.653 -0.679 1.00 95.44 115 ASN A O 1
ATOM 881 N N . VAL A 1 116 ? -9.425 -7.026 0.728 1.00 96.56 116 VAL A N 1
ATOM 882 C CA . VAL A 1 116 ? -9.531 -7.878 1.919 1.00 96.56 116 VAL A CA 1
ATOM 883 C C . VAL A 1 116 ? -10.825 -7.617 2.676 1.00 96.56 116 VAL A C 1
ATOM 885 O O . VAL A 1 116 ? -11.288 -6.483 2.780 1.00 96.56 116 VAL A O 1
ATOM 888 N N . GLU A 1 117 ? -11.373 -8.673 3.266 1.00 96.38 117 GLU A N 1
ATOM 889 C CA . GLU A 1 117 ? -12.436 -8.571 4.258 1.00 96.38 117 GLU A CA 1
ATOM 890 C C . GLU A 1 117 ? -11.804 -8.426 5.642 1.00 96.38 117 GLU A C 1
ATOM 892 O O . GLU A 1 117 ? -11.014 -9.271 6.079 1.00 96.38 117 GLU A O 1
ATOM 897 N N . MET A 1 118 ? -12.165 -7.351 6.336 1.00 95.81 118 MET A N 1
ATOM 898 C CA . MET A 1 118 ? -11.690 -7.044 7.682 1.00 95.81 118 MET A CA 1
ATOM 899 C C . MET A 1 118 ? -12.807 -7.288 8.694 1.00 95.81 118 MET A C 1
ATOM 901 O O . MET A 1 118 ? -13.955 -6.922 8.449 1.00 95.81 118 MET A O 1
ATOM 905 N N . ALA A 1 119 ? -12.463 -7.844 9.853 1.00 95.44 119 ALA A N 1
ATOM 906 C CA . ALA A 1 119 ? -13.371 -7.930 10.993 1.00 95.44 119 ALA A CA 1
ATOM 907 C C . ALA A 1 119 ? -12.721 -7.364 12.250 1.00 95.44 119 ALA A C 1
ATOM 909 O O . ALA A 1 119 ? -11.522 -7.549 12.490 1.00 95.44 119 ALA A O 1
ATOM 910 N N . GLU A 1 120 ? -13.534 -6.700 13.066 1.00 94.88 120 GLU A N 1
ATOM 911 C CA . GLU A 1 120 ? -13.126 -6.284 14.399 1.00 94.88 120 GLU A CA 1
ATOM 912 C C . GLU A 1 120 ? -12.903 -7.505 15.287 1.00 94.88 120 GLU A C 1
ATOM 914 O O . GLU A 1 120 ? -13.616 -8.509 15.230 1.00 94.88 120 GLU A O 1
ATOM 919 N N . THR A 1 121 ? -11.871 -7.414 16.108 1.00 93.88 121 THR A N 1
ATOM 920 C CA . THR A 1 121 ? -11.579 -8.396 17.141 1.00 93.88 121 THR A CA 1
ATOM 921 C C . THR A 1 121 ? -12.124 -7.911 18.478 1.00 93.88 121 THR A C 1
ATOM 923 O O . THR A 1 121 ? -12.539 -6.768 18.631 1.00 93.88 121 THR A O 1
ATOM 926 N N . THR A 1 122 ? -12.082 -8.766 19.492 1.00 93.69 122 THR A N 1
ATOM 927 C CA . THR A 1 122 ? -12.383 -8.368 20.874 1.00 93.69 122 THR A CA 1
ATOM 928 C C . THR A 1 122 ? -11.189 -7.702 21.569 1.00 93.69 122 THR A C 1
ATOM 930 O O . THR A 1 122 ? -11.293 -7.308 22.731 1.00 93.69 122 THR A O 1
ATOM 933 N N . CYS A 1 123 ? -10.039 -7.590 20.896 1.00 92.06 123 CYS A N 1
ATOM 934 C CA . CYS A 1 123 ? -8.832 -6.988 21.445 1.00 92.06 123 CYS A CA 1
ATOM 935 C C . CYS A 1 123 ? -8.934 -5.465 21.377 1.00 92.06 123 CYS A C 1
ATOM 937 O O . CYS A 1 123 ? -9.128 -4.888 20.307 1.00 92.06 123 CYS A O 1
ATOM 939 N N . LYS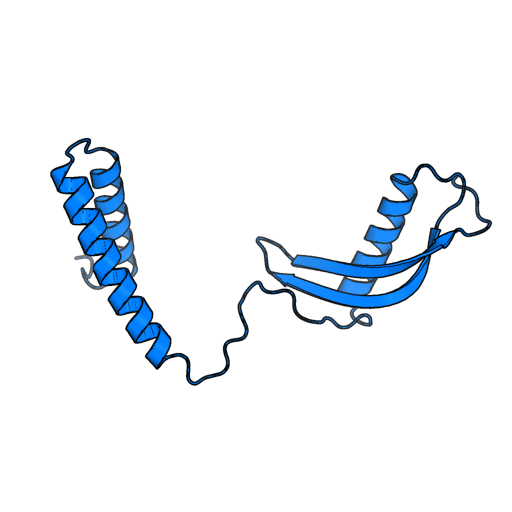 A 1 124 ? -8.786 -4.803 22.523 1.00 92.44 124 LYS A N 1
ATOM 940 C CA . LYS A 1 124 ? -8.761 -3.341 22.588 1.00 92.44 124 LYS A CA 1
ATOM 941 C C . LYS A 1 124 ? -7.416 -2.811 22.108 1.00 92.44 124 LYS A C 1
ATOM 943 O O . LYS A 1 124 ? -6.379 -3.422 22.365 1.00 92.44 124 LYS A O 1
ATOM 948 N N . LYS A 1 125 ? -7.437 -1.661 21.439 1.00 88.62 125 LYS A N 1
ATOM 949 C CA . LYS A 1 125 ? -6.215 -0.900 21.162 1.00 88.62 125 LYS A CA 1
ATOM 950 C C . LYS A 1 125 ? -5.606 -0.453 22.492 1.00 88.62 125 LYS A C 1
ATOM 952 O O . LYS A 1 125 ? -6.345 -0.057 23.393 1.00 88.62 125 LYS A O 1
ATOM 957 N N . THR A 1 126 ? -4.292 -0.613 22.616 1.00 79.69 126 THR A N 1
ATOM 958 C CA . THR A 1 126 ? -3.510 -0.241 23.807 1.00 79.69 126 THR A CA 1
ATOM 959 C C . THR A 1 126 ? -2.787 1.065 23.541 1.00 79.69 126 THR A C 1
ATOM 961 O O . THR A 1 126 ? -2.349 1.239 22.380 1.00 79.69 126 THR A O 1
#